Protein AF-A0A5P9CS79-F1 (afdb_monomer_lite)

Structure (mmCIF, N/CA/C/O backbone):
data_AF-A0A5P9CS79-F1
#
_entry.id   AF-A0A5P9CS79-F1
#
loop_
_atom_site.group_PDB
_atom_site.id
_atom_site.type_symbol
_atom_site.label_atom_id
_atom_site.label_alt_id
_atom_site.label_comp_id
_atom_site.label_asym_id
_atom_site.label_entity_id
_atom_site.label_seq_id
_atom_site.pdbx_PDB_ins_code
_atom_site.Cartn_x
_atom_site.Cartn_y
_atom_site.Cartn_z
_atom_site.occupancy
_atom_site.B_iso_or_equiv
_atom_site.auth_seq_id
_atom_site.auth_comp_id
_atom_site.auth_asym_id
_atom_site.auth_atom_id
_atom_site.pdbx_PDB_model_num
ATOM 1 N N . MET A 1 1 ? 3.717 10.398 -5.532 1.00 91.50 1 MET A N 1
ATOM 2 C CA . MET A 1 1 ? 4.225 10.259 -4.147 1.00 91.50 1 MET A CA 1
ATOM 3 C C . MET A 1 1 ? 5.680 9.832 -4.202 1.00 91.50 1 MET A C 1
ATOM 5 O O . MET A 1 1 ? 6.051 9.193 -5.183 1.00 91.50 1 MET A O 1
ATOM 9 N N .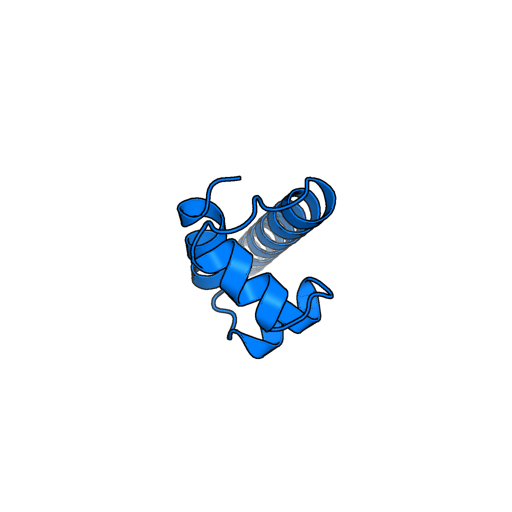 THR A 1 2 ? 6.495 10.176 -3.207 1.00 95.94 2 THR A N 1
ATOM 10 C CA . THR A 1 2 ? 7.904 9.747 -3.179 1.00 95.94 2 THR A CA 1
ATOM 11 C C . THR A 1 2 ? 8.045 8.290 -2.723 1.00 95.94 2 THR A C 1
ATOM 13 O O . THR A 1 2 ? 7.096 7.677 -2.220 1.00 95.94 2 THR A O 1
ATOM 16 N N . THR A 1 3 ? 9.243 7.724 -2.886 1.00 96.25 3 THR A N 1
ATOM 17 C CA . THR A 1 3 ? 9.584 6.401 -2.337 1.00 96.25 3 THR A CA 1
ATOM 18 C C . THR A 1 3 ? 9.440 6.395 -0.814 1.00 96.25 3 THR A C 1
ATOM 20 O O . THR A 1 3 ? 8.895 5.452 -0.238 1.00 96.25 3 THR A O 1
ATOM 23 N N . GLU A 1 4 ? 9.877 7.470 -0.159 1.00 97.38 4 GLU A N 1
ATOM 24 C CA . GLU A 1 4 ? 9.775 7.665 1.283 1.00 97.38 4 GLU A CA 1
ATOM 25 C C . GLU A 1 4 ? 8.311 7.695 1.735 1.00 97.38 4 GLU A C 1
ATOM 27 O O . GLU A 1 4 ? 7.954 6.981 2.673 1.00 97.38 4 GLU A O 1
ATOM 32 N N . ASP A 1 5 ? 7.445 8.428 1.024 1.00 97.69 5 ASP A N 1
ATOM 33 C CA . ASP A 1 5 ? 6.007 8.484 1.312 1.00 97.69 5 ASP A CA 1
ATOM 34 C C . ASP A 1 5 ? 5.361 7.100 1.186 1.00 97.69 5 ASP A C 1
ATOM 36 O O . ASP A 1 5 ? 4.517 6.715 1.999 1.00 97.69 5 ASP A O 1
ATOM 40 N N . TYR A 1 6 ? 5.753 6.325 0.171 1.00 98.12 6 TYR A N 1
ATOM 41 C CA . TYR A 1 6 ? 5.236 4.975 -0.054 1.00 98.12 6 TYR A CA 1
ATOM 42 C C . TYR A 1 6 ? 5.604 4.031 1.103 1.00 98.12 6 TYR A C 1
ATOM 44 O O . TYR A 1 6 ? 4.751 3.297 1.614 1.00 98.12 6 TYR A O 1
ATOM 52 N N . ILE A 1 7 ? 6.860 4.082 1.563 1.00 97.62 7 ILE A N 1
ATOM 53 C CA . ILE A 1 7 ? 7.351 3.296 2.706 1.00 97.62 7 ILE A CA 1
ATOM 54 C C . ILE A 1 7 ? 6.657 3.727 4.006 1.00 97.62 7 ILE A C 1
ATOM 56 O O . ILE A 1 7 ? 6.232 2.876 4.802 1.00 97.62 7 ILE A O 1
ATOM 60 N N . ALA A 1 8 ? 6.528 5.038 4.217 1.00 98.19 8 ALA A N 1
ATOM 61 C CA . ALA A 1 8 ? 5.883 5.613 5.388 1.00 98.19 8 ALA A CA 1
ATOM 62 C C . ALA A 1 8 ? 4.405 5.209 5.464 1.00 98.19 8 ALA A C 1
ATOM 64 O O . ALA A 1 8 ? 3.964 4.731 6.507 1.00 98.19 8 ALA A O 1
ATOM 65 N N . SER A 1 9 ? 3.678 5.274 4.345 1.00 98.25 9 SER A N 1
ATOM 66 C CA . SER A 1 9 ? 2.249 4.936 4.268 1.00 98.25 9 SER A CA 1
ATOM 67 C C . SER A 1 9 ? 1.954 3.509 4.745 1.00 98.25 9 SER A C 1
ATOM 69 O O . SER A 1 9 ? 1.048 3.283 5.549 1.00 98.25 9 SER A O 1
ATOM 71 N N . ARG A 1 10 ? 2.751 2.522 4.305 1.00 98.12 10 ARG A N 1
ATOM 72 C CA . ARG A 1 10 ? 2.603 1.126 4.760 1.00 98.12 10 ARG A CA 1
ATOM 73 C C . ARG A 1 10 ? 2.850 0.994 6.265 1.00 98.12 10 ARG A C 1
ATOM 75 O O . ARG A 1 10 ? 2.147 0.245 6.946 1.00 98.12 10 ARG A O 1
ATOM 82 N N . SER A 1 11 ? 3.858 1.706 6.766 1.00 97.62 11 SER A N 1
ATOM 83 C CA . SER A 1 11 ? 4.247 1.687 8.179 1.00 97.62 11 SER A CA 1
ATOM 84 C C . SER A 1 11 ? 3.181 2.336 9.067 1.00 97.62 11 SER A C 1
ATOM 86 O O . SER A 1 11 ? 2.849 1.792 10.118 1.00 97.62 11 SER A O 1
ATOM 88 N N . GLU A 1 12 ? 2.583 3.440 8.618 1.00 97.88 12 GLU A N 1
ATOM 89 C CA . GLU A 1 12 ? 1.494 4.139 9.306 1.00 97.88 12 GLU A CA 1
ATOM 90 C C . GLU A 1 12 ? 0.239 3.267 9.443 1.00 97.88 12 GLU A C 1
ATOM 92 O O . GLU A 1 12 ? -0.360 3.187 10.520 1.00 97.88 12 GLU A O 1
ATOM 97 N N . LEU A 1 13 ? -0.110 2.546 8.375 1.00 97.62 13 LEU A N 1
ATOM 98 C CA . LEU A 1 13 ? -1.218 1.588 8.363 1.00 97.62 13 LEU A CA 1
ATOM 99 C C . LEU A 1 13 ? -0.895 0.279 9.101 1.00 97.62 13 LEU A C 1
ATOM 101 O O . LEU A 1 13 ? -1.779 -0.560 9.270 1.00 97.62 13 LEU A O 1
ATOM 105 N N . LYS A 1 14 ? 0.354 0.107 9.561 1.00 97.56 14 LYS A N 1
ATOM 106 C CA . LYS A 1 14 ? 0.861 -1.085 10.261 1.00 97.56 14 LYS A CA 1
ATOM 107 C C . LYS A 1 14 ? 0.641 -2.385 9.479 1.00 97.56 14 LYS A C 1
ATOM 109 O O . LYS A 1 14 ? 0.383 -3.428 10.073 1.00 97.56 14 LYS A O 1
ATOM 114 N N . LEU A 1 15 ? 0.752 -2.321 8.153 1.00 97.69 15 LEU A N 1
ATOM 115 C CA . LEU A 1 15 ? 0.528 -3.467 7.274 1.00 97.69 15 LEU A CA 1
ATOM 116 C C . LEU A 1 15 ? 1.825 -4.233 7.007 1.00 97.69 15 LEU A C 1
ATOM 118 O O . LEU A 1 15 ? 2.892 -3.659 6.742 1.00 97.69 15 LEU A O 1
ATOM 122 N N . THR A 1 16 ? 1.721 -5.558 7.005 1.00 98.19 16 THR A N 1
ATOM 123 C CA . THR A 1 16 ? 2.766 -6.427 6.463 1.00 98.19 16 THR A CA 1
ATOM 124 C C . THR A 1 16 ? 2.924 -6.193 4.959 1.00 98.19 16 THR A C 1
ATOM 126 O O . THR A 1 16 ? 2.038 -5.665 4.288 1.00 98.19 16 THR A O 1
ATOM 129 N N . VAL A 1 17 ? 4.059 -6.613 4.393 1.00 98.06 17 VAL A N 1
ATOM 130 C CA . VAL A 1 17 ? 4.269 -6.539 2.937 1.00 98.06 17 VAL A CA 1
ATOM 131 C C . VAL A 1 17 ? 3.187 -7.317 2.184 1.00 98.06 17 VAL A C 1
ATOM 133 O O . VAL A 1 17 ? 2.704 -6.838 1.165 1.00 98.06 17 VAL A O 1
ATOM 136 N N . LYS A 1 18 ? 2.773 -8.480 2.704 1.00 98.31 18 LYS A N 1
ATOM 137 C CA . LYS A 1 18 ? 1.733 -9.313 2.093 1.00 98.31 18 LYS A CA 1
ATOM 138 C C . LYS A 1 18 ? 0.382 -8.590 2.046 1.00 98.31 18 LYS A C 1
ATOM 140 O O . LYS A 1 18 ? -0.193 -8.455 0.974 1.00 98.31 18 LYS A O 1
ATOM 145 N N . GLU A 1 19 ? -0.086 -8.063 3.176 1.00 98.50 19 GLU A N 1
ATOM 146 C CA . GLU A 1 19 ? -1.360 -7.328 3.224 1.00 98.50 19 GLU A CA 1
ATOM 147 C C . GLU A 1 19 ? -1.318 -6.064 2.361 1.00 98.50 19 GLU A C 1
ATOM 149 O O . GLU A 1 19 ? -2.316 -5.678 1.759 1.00 98.50 19 GLU A O 1
ATOM 154 N N . TRP A 1 20 ? -0.156 -5.414 2.295 1.00 98.38 20 TRP A N 1
ATOM 155 C CA . TRP A 1 20 ? 0.046 -4.222 1.484 1.00 98.38 20 TRP A CA 1
ATOM 156 C C . TRP A 1 20 ? -0.127 -4.504 -0.009 1.00 98.38 20 TRP A C 1
ATOM 158 O O . TRP A 1 20 ? -0.899 -3.816 -0.675 1.00 98.38 20 TRP A O 1
ATOM 168 N N . ILE A 1 21 ? 0.541 -5.538 -0.532 1.00 98.31 21 ILE A N 1
ATOM 169 C CA . ILE A 1 21 ? 0.429 -5.892 -1.952 1.00 98.31 21 ILE A CA 1
ATOM 170 C C . ILE A 1 21 ? -0.964 -6.422 -2.306 1.00 98.31 21 ILE A C 1
ATOM 172 O O . ILE A 1 21 ? -1.470 -6.106 -3.380 1.00 98.31 21 ILE A O 1
ATOM 176 N N . GLU A 1 22 ? -1.611 -7.148 -1.386 1.00 98.31 22 GLU A N 1
ATOM 177 C CA . GLU A 1 22 ? -2.990 -7.619 -1.546 1.00 98.31 22 GLU A CA 1
ATOM 178 C C . GLU A 1 22 ? -3.972 -6.445 -1.610 1.00 98.31 22 GLU A C 1
ATOM 180 O O . GLU A 1 22 ? -4.800 -6.389 -2.517 1.00 98.31 22 GLU A O 1
ATOM 185 N N . LYS A 1 23 ? -3.854 -5.465 -0.702 1.00 97.62 23 LYS A N 1
ATOM 186 C CA . LYS A 1 23 ? -4.714 -4.273 -0.705 1.00 97.62 23 LYS A CA 1
ATOM 187 C C . LYS A 1 23 ? -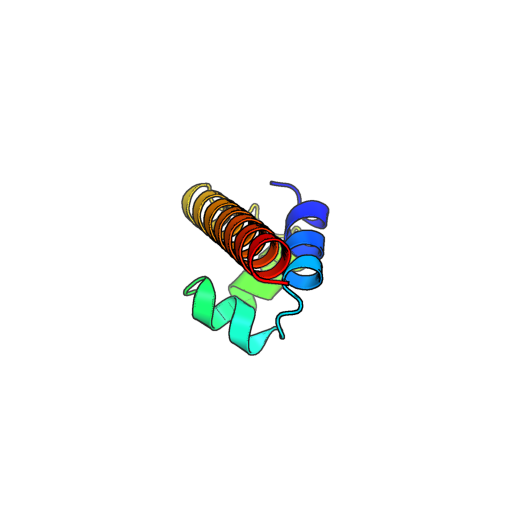4.529 -3.419 -1.952 1.00 97.62 23 LYS A C 1
ATOM 189 O O . LYS A 1 23 ? -5.513 -2.924 -2.485 1.00 97.62 23 LYS A O 1
ATOM 194 N N . LEU A 1 24 ? -3.293 -3.243 -2.414 1.00 97.75 24 LEU A N 1
ATOM 195 C CA . LEU A 1 24 ? -3.010 -2.424 -3.593 1.00 97.75 24 LEU A CA 1
ATOM 196 C C . LEU A 1 24 ? -3.238 -3.154 -4.921 1.00 97.75 24 LEU A C 1
ATOM 198 O O . LEU A 1 24 ? -3.253 -2.500 -5.963 1.00 97.75 24 LEU A O 1
ATOM 202 N N . GLY A 1 25 ? -3.407 -4.479 -4.904 1.00 97.81 25 GLY A N 1
ATOM 203 C CA . GLY A 1 25 ? -3.556 -5.282 -6.117 1.00 97.81 25 GLY A CA 1
ATOM 204 C C . GLY A 1 25 ? -2.293 -5.286 -6.983 1.00 97.81 25 GLY A C 1
ATOM 205 O O . GLY A 1 25 ? -2.386 -5.222 -8.207 1.00 97.81 25 GLY A O 1
ATOM 206 N N . ILE A 1 26 ? -1.110 -5.323 -6.361 1.00 98.12 26 ILE A N 1
ATOM 207 C CA . ILE A 1 26 ? 0.189 -5.305 -7.055 1.00 98.12 26 ILE A CA 1
ATOM 208 C C . ILE A 1 26 ? 0.996 -6.574 -6.772 1.00 98.12 26 ILE A C 1
ATOM 210 O O . ILE A 1 26 ? 0.757 -7.282 -5.797 1.00 98.12 26 ILE A O 1
ATOM 214 N N . SER A 1 27 ? 1.993 -6.860 -7.611 1.00 98.31 27 SER A N 1
ATOM 215 C CA . SER A 1 27 ? 2.923 -7.964 -7.361 1.00 98.31 27 SER A CA 1
ATOM 216 C C . SER A 1 27 ? 3.994 -7.586 -6.331 1.00 98.31 27 SER A C 1
ATOM 218 O O . SER A 1 27 ? 4.257 -6.407 -6.063 1.00 98.31 27 SER A O 1
ATOM 220 N N . ILE A 1 28 ? 4.679 -8.597 -5.792 1.00 98.38 28 ILE A N 1
ATOM 221 C CA . ILE A 1 28 ? 5.833 -8.384 -4.911 1.00 98.38 28 ILE A CA 1
ATOM 222 C C . ILE A 1 28 ? 6.978 -7.642 -5.617 1.00 98.38 28 ILE A C 1
ATOM 224 O O . ILE A 1 28 ? 7.666 -6.833 -4.994 1.00 98.38 28 ILE A O 1
ATOM 228 N N . ASP A 1 29 ? 7.171 -7.870 -6.915 1.00 98.38 29 ASP A N 1
ATOM 229 C CA . ASP A 1 29 ? 8.232 -7.220 -7.684 1.00 98.38 29 ASP A CA 1
ATOM 230 C C . ASP A 1 29 ? 7.902 -5.755 -7.955 1.00 98.38 29 ASP A C 1
ATOM 232 O O . ASP A 1 29 ? 8.768 -4.888 -7.822 1.00 98.38 29 ASP A O 1
ATOM 236 N N . THR A 1 30 ? 6.629 -5.457 -8.223 1.00 98.31 30 THR A N 1
ATOM 237 C CA . THR A 1 30 ? 6.124 -4.085 -8.294 1.00 98.31 30 THR A CA 1
ATOM 238 C C . THR A 1 30 ? 6.341 -3.361 -6.963 1.00 98.31 30 THR A C 1
ATOM 240 O O . THR A 1 30 ? 6.884 -2.258 -6.951 1.00 98.31 30 THR A O 1
ATOM 243 N N . HIS A 1 31 ? 6.023 -4.002 -5.831 1.00 98.12 31 HIS A N 1
ATOM 244 C CA . HIS A 1 31 ? 6.310 -3.431 -4.515 1.00 98.12 31 HIS A CA 1
ATOM 245 C C . HIS A 1 31 ? 7.797 -3.125 -4.325 1.00 98.12 31 HIS A C 1
ATOM 247 O O . HIS A 1 31 ? 8.118 -2.012 -3.914 1.00 98.12 31 HIS A O 1
ATOM 253 N N . LYS A 1 32 ? 8.696 -4.075 -4.617 1.00 98.19 32 LYS A N 1
ATOM 254 C CA . LYS A 1 32 ? 10.150 -3.859 -4.507 1.00 98.19 32 LYS A CA 1
ATOM 255 C C . LYS A 1 32 ? 10.602 -2.689 -5.374 1.00 98.19 32 LYS A C 1
ATOM 257 O O . LYS A 1 32 ? 11.409 -1.885 -4.922 1.00 98.19 32 LYS A O 1
ATOM 262 N N . SER A 1 33 ? 10.058 -2.584 -6.585 1.00 98.25 33 SER A N 1
ATOM 263 C CA . SER A 1 33 ? 10.378 -1.511 -7.518 1.00 98.25 33 SER A CA 1
ATOM 264 C C . SER A 1 33 ? 10.008 -0.130 -6.981 1.00 98.25 33 SER A C 1
ATOM 266 O O . SER A 1 33 ? 10.817 0.785 -7.103 1.00 98.25 33 SER A O 1
ATOM 268 N N . TYR A 1 34 ? 8.822 0.016 -6.386 1.00 98.06 34 TYR A N 1
ATOM 269 C CA . TYR A 1 34 ? 8.410 1.267 -5.742 1.00 98.06 34 TYR A CA 1
ATOM 270 C C . TYR A 1 34 ? 9.228 1.529 -4.476 1.00 98.06 34 TYR A C 1
ATOM 272 O O . TYR A 1 34 ? 9.683 2.638 -4.242 1.00 98.06 34 TYR A O 1
ATOM 280 N N . ASN A 1 35 ? 9.485 0.486 -3.683 1.00 96.94 35 ASN A N 1
ATOM 281 C CA . ASN A 1 35 ? 10.197 0.582 -2.409 1.00 96.94 35 ASN A CA 1
ATOM 282 C C . ASN A 1 35 ? 11.682 0.942 -2.559 1.00 96.94 35 ASN A C 1
ATOM 284 O O . ASN A 1 35 ? 12.280 1.433 -1.610 1.00 96.94 35 ASN A O 1
ATOM 288 N N . CYS A 1 36 ? 12.299 0.661 -3.708 1.00 96.75 36 CYS A N 1
ATOM 289 C CA . CYS A 1 36 ? 13.678 1.056 -3.999 1.00 96.75 36 CYS A CA 1
ATOM 290 C C . CYS A 1 36 ? 13.774 2.238 -4.976 1.00 96.75 36 CYS A C 1
ATOM 292 O O . CYS A 1 36 ? 14.862 2.499 -5.482 1.00 96.75 36 CYS A O 1
ATOM 294 N N . GLY A 1 37 ? 12.652 2.891 -5.305 1.00 96.00 37 GLY A N 1
ATOM 295 C CA . GLY A 1 37 ? 12.615 4.032 -6.225 1.00 96.00 37 GLY A CA 1
ATOM 296 C C . GLY A 1 37 ? 13.026 3.713 -7.664 1.00 96.00 37 GLY A C 1
ATOM 297 O O . GLY A 1 37 ? 13.392 4.613 -8.410 1.00 96.00 37 GLY A O 1
ATOM 298 N N . ARG A 1 38 ? 13.000 2.436 -8.074 1.00 96.69 38 ARG A N 1
ATOM 299 C CA . ARG A 1 38 ? 13.325 2.043 -9.457 1.00 96.69 38 ARG A CA 1
ATOM 300 C C . ARG A 1 38 ? 12.257 2.515 -10.438 1.00 96.69 38 ARG A C 1
ATOM 302 O O . ARG A 1 38 ? 12.583 2.849 -11.567 1.00 96.69 38 ARG A O 1
ATOM 309 N N . ASN A 1 39 ? 10.997 2.469 -10.014 1.00 96.81 39 ASN A N 1
ATOM 310 C CA . ASN A 1 39 ? 9.870 2.991 -10.773 1.00 96.81 39 ASN A CA 1
ATOM 311 C C . ASN A 1 39 ? 9.047 3.895 -9.865 1.00 96.81 39 ASN A C 1
ATOM 313 O O . ASN A 1 39 ? 8.866 3.576 -8.686 1.00 96.81 39 ASN A O 1
ATOM 317 N N . ASP A 1 40 ? 8.504 4.958 -10.446 1.00 95.75 40 ASP A N 1
ATOM 318 C CA . ASP A 1 40 ? 7.549 5.823 -9.770 1.00 95.75 40 ASP A CA 1
ATOM 319 C C . ASP A 1 40 ? 6.247 5.076 -9.480 1.00 95.75 40 ASP A C 1
ATOM 321 O O . ASP A 1 40 ? 5.820 4.195 -10.234 1.00 95.75 40 ASP A O 1
ATOM 325 N N . VAL A 1 41 ? 5.592 5.451 -8.381 1.00 97.69 41 VAL A N 1
ATOM 326 C CA . VAL A 1 41 ? 4.261 4.945 -8.045 1.00 97.69 41 VAL A CA 1
ATOM 327 C C . VAL A 1 41 ? 3.240 5.583 -8.996 1.00 97.69 41 VAL A C 1
ATOM 329 O O . VAL A 1 41 ? 3.107 6.808 -8.998 1.00 97.69 41 VAL A O 1
ATOM 332 N N . PRO A 1 42 ? 2.479 4.795 -9.779 1.00 97.44 42 PRO A N 1
ATOM 333 C CA . PRO A 1 42 ? 1.477 5.339 -10.684 1.00 97.44 42 PRO A CA 1
ATOM 33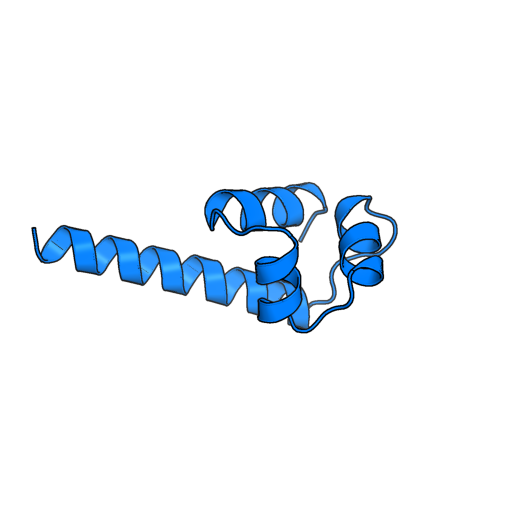4 C C . PRO A 1 42 ? 0.358 6.084 -9.936 1.00 97.44 42 PRO A C 1
ATOM 336 O O . PRO A 1 42 ? -0.018 5.656 -8.836 1.00 97.44 42 PRO A O 1
ATOM 339 N N . PRO A 1 43 ? -0.266 7.115 -10.541 1.00 97.88 43 PRO A N 1
ATOM 340 C CA . PRO A 1 43 ? -1.304 7.917 -9.888 1.00 97.88 43 PRO A CA 1
ATOM 341 C C . PRO A 1 43 ? -2.469 7.100 -9.316 1.00 97.88 43 PRO A C 1
ATOM 343 O O . PRO A 1 43 ? -2.980 7.412 -8.244 1.00 97.88 43 PRO A O 1
ATOM 346 N N . GLN A 1 44 ? -2.879 6.020 -9.987 1.00 97.50 44 GLN A N 1
ATOM 347 C CA . GLN A 1 44 ? -3.948 5.145 -9.505 1.00 97.50 44 GLN A CA 1
ATOM 348 C C . GLN A 1 44 ? -3.585 4.420 -8.199 1.00 97.50 44 GLN A C 1
ATOM 350 O O . GLN A 1 44 ? -4.435 4.277 -7.323 1.00 97.50 44 GLN A O 1
ATOM 355 N N . ILE A 1 45 ? -2.323 4.007 -8.041 1.00 98.19 45 ILE A N 1
ATOM 356 C CA . ILE A 1 45 ? -1.840 3.358 -6.818 1.00 98.19 45 ILE A CA 1
ATOM 357 C C . ILE A 1 45 ? -1.686 4.399 -5.712 1.00 98.19 45 ILE A C 1
ATOM 359 O O . ILE A 1 45 ? -2.131 4.169 -4.592 1.00 98.19 45 ILE A O 1
ATOM 363 N N . GLU A 1 46 ? -1.139 5.573 -6.031 1.00 98.38 46 GLU A N 1
ATOM 364 C CA . GLU A 1 46 ? -1.045 6.686 -5.086 1.00 98.38 46 GLU A CA 1
ATOM 365 C C . GLU A 1 46 ? -2.424 7.098 -4.541 1.00 98.38 46 GLU A C 1
ATOM 367 O O . GLU A 1 46 ? -2.591 7.260 -3.332 1.00 98.38 46 GLU A O 1
ATOM 372 N N . ASN A 1 47 ? -3.432 7.220 -5.407 1.00 98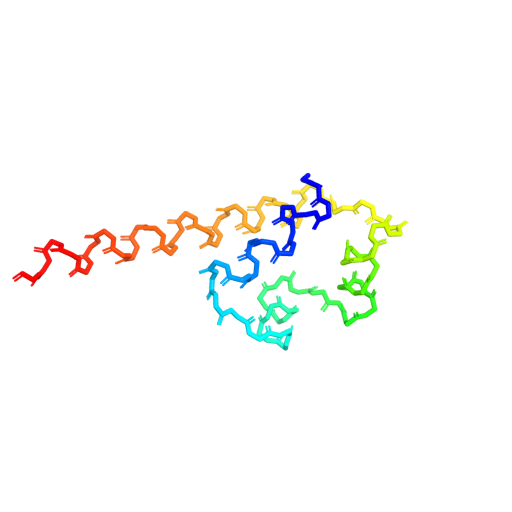.38 47 ASN A N 1
ATOM 373 C CA . ASN A 1 47 ? -4.799 7.548 -4.998 1.00 98.38 47 ASN A CA 1
ATOM 374 C C . ASN A 1 47 ? -5.408 6.464 -4.100 1.00 98.38 47 ASN A C 1
ATOM 376 O O . ASN A 1 47 ? -6.087 6.782 -3.119 1.00 98.38 47 ASN A O 1
ATOM 380 N N . HIS A 1 48 ? -5.136 5.188 -4.386 1.00 98.38 48 HIS A N 1
ATOM 381 C CA . HIS A 1 48 ? -5.558 4.088 -3.523 1.00 98.38 48 HIS A CA 1
ATOM 382 C C . HIS A 1 48 ? -4.898 4.194 -2.138 1.00 98.38 48 HIS A C 1
ATOM 384 O O . HIS A 1 48 ? -5.587 4.132 -1.122 1.00 98.38 48 HIS A O 1
ATOM 390 N N . ILE A 1 49 ? -3.589 4.453 -2.075 1.00 98.50 49 ILE A N 1
ATOM 391 C CA . ILE A 1 49 ? -2.863 4.627 -0.808 1.00 98.50 49 ILE A CA 1
ATOM 392 C C . ILE A 1 49 ? -3.452 5.779 0.015 1.00 98.50 49 ILE A C 1
ATOM 394 O O . ILE A 1 49 ? -3.758 5.596 1.194 1.00 98.50 49 ILE A O 1
ATOM 398 N N . LYS A 1 50 ? -3.688 6.939 -0.611 1.00 98.50 50 LYS A N 1
ATOM 399 C CA . LYS A 1 50 ? -4.330 8.093 0.044 1.00 98.50 50 LYS A CA 1
ATOM 400 C C . LYS A 1 50 ? -5.713 7.744 0.592 1.00 98.50 50 LYS A C 1
ATOM 402 O O . LYS A 1 50 ? -6.046 8.129 1.709 1.00 98.50 50 LYS A O 1
ATOM 407 N N . THR A 1 51 ? -6.491 6.966 -0.158 1.00 98.38 51 THR A N 1
ATOM 408 C CA . THR A 1 51 ? -7.812 6.497 0.281 1.00 98.38 51 THR A CA 1
ATOM 409 C C . THR A 1 51 ? -7.706 5.594 1.513 1.00 98.38 51 THR A C 1
ATOM 411 O O . THR A 1 51 ? -8.468 5.762 2.461 1.00 98.38 51 THR A O 1
ATOM 414 N N . LEU A 1 52 ? -6.743 4.665 1.547 1.00 98.25 52 LEU A N 1
ATOM 415 C CA . LEU A 1 52 ? -6.526 3.788 2.705 1.00 98.25 52 LEU A CA 1
ATOM 416 C C . LEU A 1 52 ? -6.136 4.572 3.966 1.00 98.25 52 LEU A C 1
ATOM 418 O O . LEU A 1 52 ? -6.644 4.268 5.045 1.00 98.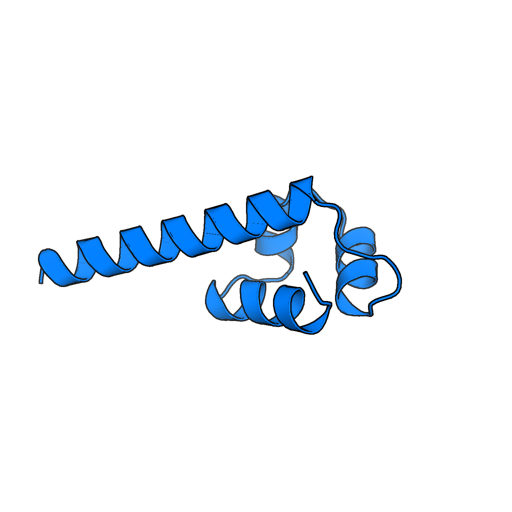25 52 LEU A O 1
ATOM 422 N N . LEU A 1 53 ? -5.269 5.579 3.828 1.00 98.38 53 LEU A N 1
ATOM 423 C CA . LEU A 1 53 ? -4.863 6.454 4.933 1.00 98.38 53 LEU A CA 1
ATOM 424 C C . LEU A 1 53 ? -6.049 7.248 5.493 1.00 98.38 53 LEU A C 1
ATOM 426 O O . LEU A 1 53 ? -6.260 7.270 6.706 1.00 98.38 53 LEU A O 1
ATOM 430 N N . GLU A 1 54 ? -6.866 7.841 4.621 1.00 98.44 54 GLU A N 1
ATOM 431 C CA . GLU A 1 54 ? -8.038 8.608 5.053 1.00 98.44 54 GLU A CA 1
ATOM 432 C C . GLU A 1 54 ? -9.088 7.714 5.730 1.00 98.44 54 GLU A C 1
ATOM 434 O O . GLU A 1 54 ? -9.619 8.065 6.784 1.00 98.44 54 GLU A O 1
ATOM 439 N N . LEU A 1 55 ? -9.335 6.510 5.202 1.00 97.69 55 LEU A N 1
ATOM 440 C CA . LEU A 1 55 ? -10.230 5.540 5.842 1.00 97.69 55 LEU A CA 1
ATOM 441 C C . LEU A 1 55 ? -9.745 5.142 7.242 1.00 97.69 55 LEU A C 1
ATOM 443 O O . LEU A 1 55 ? -10.551 5.043 8.171 1.00 97.69 55 LEU A O 1
ATOM 447 N N . ASP A 1 56 ? -8.439 4.933 7.423 1.00 97.38 56 ASP A N 1
ATOM 448 C CA . ASP A 1 56 ? -7.877 4.617 8.736 1.00 97.38 56 ASP A CA 1
ATOM 449 C C . ASP A 1 56 ? -7.983 5.799 9.712 1.00 97.38 56 ASP A C 1
ATOM 451 O O . ASP A 1 56 ? -8.314 5.607 10.887 1.00 97.38 56 ASP A O 1
ATOM 455 N N . ARG A 1 57 ? -7.790 7.030 9.225 1.00 97.56 57 ARG A N 1
ATOM 456 C CA . ARG A 1 57 ? -7.999 8.254 10.005 1.00 97.56 57 ARG A CA 1
ATOM 457 C C . ARG A 1 57 ? -9.447 8.388 10.474 1.00 97.56 57 ARG A C 1
ATOM 459 O O . ARG A 1 57 ? -9.675 8.606 11.665 1.00 97.56 57 ARG A O 1
ATOM 466 N N . ILE A 1 58 ? -10.417 8.212 9.575 1.00 97.38 58 ILE A N 1
ATOM 467 C CA . ILE A 1 58 ? -11.850 8.246 9.905 1.00 97.38 58 ILE A CA 1
ATOM 468 C C . ILE A 1 58 ? -12.170 7.169 10.945 1.00 97.38 58 ILE A C 1
ATOM 470 O O . ILE A 1 58 ? -12.777 7.463 11.976 1.00 97.38 58 ILE A O 1
ATOM 474 N N . ARG A 1 59 ? -11.696 5.935 10.733 1.00 96.25 59 ARG A N 1
ATOM 475 C CA . ARG A 1 59 ? -11.880 4.817 11.671 1.00 96.25 59 ARG A CA 1
ATOM 476 C C . ARG A 1 59 ? -11.352 5.148 13.069 1.00 96.25 59 ARG A C 1
ATOM 478 O O . ARG A 1 59 ? -12.052 4.923 14.054 1.00 96.25 59 ARG A O 1
ATOM 485 N N . LYS A 1 60 ? -10.136 5.696 13.167 1.00 95.31 60 LYS A N 1
ATOM 486 C CA . LYS A 1 60 ? -9.532 6.136 14.438 1.00 95.31 60 LYS A CA 1
ATOM 487 C C . LYS A 1 60 ? -10.350 7.248 15.100 1.00 95.31 60 LYS A C 1
ATOM 489 O O . LYS A 1 60 ? -10.560 7.193 16.308 1.00 95.31 60 LYS A O 1
ATOM 494 N N . SER A 1 61 ? -10.836 8.220 14.324 1.00 95.88 61 SER A N 1
ATOM 495 C CA . SER A 1 61 ? -11.686 9.304 14.831 1.00 95.88 61 SER A CA 1
ATOM 496 C C . SER A 1 61 ? -12.978 8.768 15.447 1.00 95.88 61 SER A C 1
ATOM 498 O O . SER A 1 61 ? -13.296 9.106 16.582 1.00 95.88 61 SER A O 1
ATOM 500 N N . VAL A 1 62 ? -13.686 7.884 14.738 1.00 95.81 62 VAL A N 1
ATOM 501 C CA . VAL A 1 62 ? -14.936 7.276 15.225 1.00 95.81 62 VAL A CA 1
ATOM 502 C C . VAL A 1 62 ? -14.699 6.479 16.510 1.00 95.81 62 VAL A C 1
ATOM 504 O O . VAL A 1 62 ? -15.446 6.628 17.473 1.00 95.81 62 VAL A O 1
ATOM 507 N N . LEU A 1 63 ? -13.628 5.679 16.565 1.00 93.06 63 LEU A N 1
ATOM 508 C CA . LEU A 1 63 ? -13.269 4.918 17.767 1.00 93.06 63 LEU A CA 1
ATOM 509 C C . LEU A 1 63 ? -12.953 5.808 18.974 1.00 93.06 63 LEU A C 1
ATOM 511 O O . LEU A 1 63 ? -13.144 5.368 20.102 1.00 93.06 63 LEU A O 1
ATOM 515 N N . ASN A 1 64 ? -12.455 7.026 18.756 1.00 91.88 64 ASN A N 1
ATOM 516 C CA . ASN A 1 64 ? -12.207 7.977 19.836 1.00 91.88 64 ASN A CA 1
ATOM 517 C C . ASN A 1 64 ? -13.492 8.655 20.318 1.00 91.88 64 ASN A C 1
ATOM 519 O O . ASN A 1 64 ? -13.588 8.954 21.498 1.00 91.88 64 ASN A O 1
ATOM 523 N N . THR A 1 65 ? -14.474 8.881 19.442 1.00 92.38 65 THR A N 1
ATOM 524 C CA . THR A 1 65 ? -15.778 9.452 19.825 1.00 92.38 65 THR A CA 1
ATOM 525 C C . THR A 1 65 ? -16.641 8.477 20.632 1.0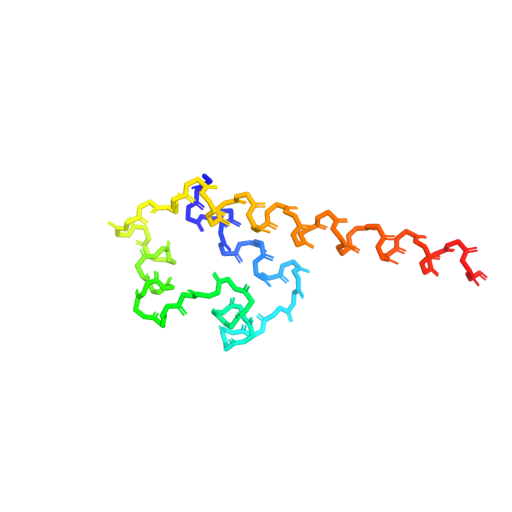0 92.38 65 THR A C 1
ATOM 527 O O . THR A 1 65 ? -17.483 8.910 21.408 1.00 92.38 65 THR A O 1
ATOM 530 N N . LEU A 1 66 ? -16.457 7.168 20.439 1.00 85.88 66 LEU A N 1
ATOM 531 C CA . LEU A 1 66 ? -17.212 6.120 21.141 1.00 85.88 66 LEU A CA 1
ATOM 532 C C . LEU A 1 66 ? -16.630 5.734 22.515 1.00 85.88 66 LEU A C 1
ATOM 534 O O . LEU A 1 66 ? -17.223 4.900 23.197 1.00 85.88 66 LEU A O 1
ATOM 538 N N . LYS A 1 67 ? -15.465 6.273 22.882 1.00 66.06 67 LYS A N 1
ATOM 539 C CA . LYS A 1 67 ? -14.815 6.062 24.183 1.00 66.06 67 LYS A CA 1
ATOM 540 C C . LYS A 1 67 ? -15.196 7.166 25.154 1.00 66.06 67 LYS A C 1
ATOM 542 O O . LYS A 1 67 ? -15.322 6.832 26.350 1.00 66.06 67 LYS A O 1
#

Secondary structure (DSSP, 8-state):
--HHHHHHHHHHTT--HHHHHHHHT--HHHHHHHHTTSSPPPHHHHHHHHHHHHHHHHHHHHHHHT-

Radius of gyration: 12.91 Å; chains: 1; bounding box: 31×20×35 Å

Sequence (67 aa):
MTTEDYIASRSELKLTVKEWIEKLGISIDTHKSYNCGRNDVPPQIENHIKTLLELDRIRKSVLNTLK

Organism: NCBI:txid2587862

Foldseek 3Di:
DALVVLVVLCVVLVHDLVVLCVQLVHDPVVVVCSNVVVDPDDPSSVVSSVVSVVVVVVVVVVVVVVD

pLDDT: mean 96.69, std 4.3, range [66.06, 98.5]